Protein AF-A0A7X5D755-F1 (afdb_monomer_lite)

Secondary structure (DSSP, 8-state):
-----HHHHHHHHHHT-SSHHHHHHHHHHHHHHHHHHHTT----HHHHHHHHHHHTTSS-HHHHHHHHHHHHTT-S---HHHHHHHHHHHHHHHHHHHHT-S----SHHHHHHHHHHHHTTT-TTTT----

Foldseek 3Di:
DPPQPPLNVLLVVQCVDPDVQLVLLSVQLCVLLVVLVVVVFHADPQLSVLSNCVSVVVDDLVVLLVVLVVVPVPDDDDDPNRLSNNLSSQLSSQSSVVSPDPDADPDPQRVLVSQLSRQPPSDPCRSHDDD

Radius of gyration: 14.96 Å; chains: 1; bounding box: 44×36×39 Å

Structure (mmCIF, N/CA/C/O backbone):
data_AF-A0A7X5D755-F1
#
_entry.id   AF-A0A7X5D755-F1
#
loop_
_atom_site.group_PDB
_atom_site.id
_atom_site.type_symbol
_atom_site.label_atom_id
_atom_site.label_alt_id
_atom_site.label_comp_id
_atom_site.label_asym_id
_atom_site.label_entity_id
_atom_site.label_seq_id
_atom_site.pdbx_PDB_ins_code
_atom_site.Cartn_x
_atom_site.Cartn_y
_atom_site.Cartn_z
_atom_site.occupancy
_atom_site.B_iso_or_equiv
_atom_site.auth_seq_id
_atom_site.auth_comp_id
_atom_site.auth_asym_id
_atom_site.auth_atom_id
_atom_site.pdbx_PDB_model_num
ATOM 1 N N . MET A 1 1 ? -2.894 26.112 -4.415 1.00 40.38 1 MET A N 1
ATOM 2 C CA . MET A 1 1 ? -1.810 25.132 -4.209 1.00 40.38 1 MET A CA 1
ATOM 3 C C . MET A 1 1 ? -2.458 23.967 -3.500 1.00 40.38 1 MET A C 1
ATOM 5 O O . MET A 1 1 ? -3.075 24.206 -2.475 1.00 40.38 1 MET A O 1
ATOM 9 N N . THR A 1 2 ? -2.483 22.783 -4.103 1.00 50.44 2 THR A N 1
ATOM 10 C CA . THR A 1 2 ? -3.072 21.594 -3.476 1.00 50.44 2 THR A CA 1
ATOM 11 C C . THR A 1 2 ? -2.314 21.334 -2.176 1.00 50.44 2 THR A C 1
ATOM 13 O O . THR A 1 2 ? -1.090 21.225 -2.233 1.00 50.44 2 THR A O 1
ATOM 16 N N . ASP A 1 3 ? -3.002 21.298 -1.032 1.00 62.31 3 ASP A N 1
ATOM 17 C CA . ASP A 1 3 ? -2.397 20.919 0.250 1.00 62.31 3 ASP A CA 1
ATOM 18 C C . ASP A 1 3 ? -1.954 19.461 0.151 1.00 62.31 3 ASP A C 1
ATOM 20 O O . ASP A 1 3 ? -2.720 18.520 0.372 1.00 62.31 3 ASP A O 1
ATOM 24 N N . MET A 1 4 ? -0.717 19.270 -0.294 1.00 61.12 4 MET A N 1
ATOM 25 C CA . MET A 1 4 ? -0.149 17.953 -0.483 1.00 61.12 4 MET A CA 1
ATOM 26 C C . MET A 1 4 ? 0.067 17.348 0.903 1.00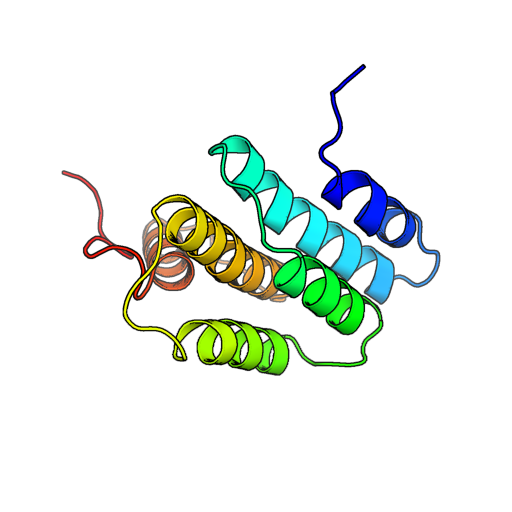 61.12 4 MET A C 1
ATOM 28 O O . MET A 1 4 ? 0.762 17.915 1.746 1.00 61.12 4 MET A O 1
ATOM 32 N N . LYS A 1 5 ? -0.591 16.217 1.166 1.00 76.12 5 LYS A N 1
ATOM 33 C CA . LYS A 1 5 ? -0.463 15.491 2.434 1.00 76.12 5 LYS A CA 1
ATOM 34 C C . LYS A 1 5 ? 1.011 15.101 2.661 1.00 76.12 5 LYS A C 1
ATOM 36 O O . LYS A 1 5 ? 1.714 14.871 1.675 1.00 76.12 5 LYS A O 1
ATOM 41 N N . PRO A 1 6 ? 1.483 14.973 3.918 1.00 81.94 6 PRO A N 1
ATOM 42 C CA . PRO A 1 6 ? 2.890 14.685 4.228 1.00 81.94 6 PRO A CA 1
ATOM 43 C C . PRO A 1 6 ? 3.488 13.516 3.428 1.00 81.94 6 PRO A C 1
ATOM 45 O O . PRO A 1 6 ? 4.577 13.647 2.877 1.00 81.94 6 PRO A O 1
ATOM 48 N N . TRP A 1 7 ? 2.724 12.431 3.245 1.00 82.88 7 TRP A N 1
ATOM 49 C CA . TRP A 1 7 ? 3.140 11.262 2.460 1.00 82.88 7 TRP A CA 1
ATOM 50 C C . TRP A 1 7 ? 3.445 11.575 0.984 1.00 82.88 7 TRP A C 1
ATOM 52 O O . TRP A 1 7 ? 4.285 10.913 0.377 1.00 82.88 7 TRP A O 1
ATOM 62 N N . GLY A 1 8 ? 2.794 12.583 0.395 1.00 83.50 8 GLY A N 1
ATOM 63 C CA . GLY A 1 8 ? 3.003 12.972 -1.000 1.00 83.50 8 GLY A CA 1
ATOM 64 C C . GLY A 1 8 ? 4.413 13.509 -1.224 1.00 83.50 8 GLY A C 1
ATOM 65 O O . GLY A 1 8 ? 5.067 13.139 -2.193 1.00 83.50 8 GLY A O 1
ATOM 66 N N . PHE A 1 9 ? 4.933 14.296 -0.278 1.00 86.19 9 PHE A N 1
ATOM 67 C CA . PHE A 1 9 ? 6.318 14.770 -0.322 1.00 86.19 9 PHE A CA 1
ATOM 68 C C . PHE A 1 9 ? 7.336 13.642 -0.138 1.00 86.19 9 PHE A C 1
ATOM 70 O O . PHE A 1 9 ? 8.422 13.704 -0.709 1.00 86.19 9 PHE A O 1
ATOM 77 N N . GLU A 1 10 ? 6.994 12.608 0.633 1.00 89.00 10 GLU A N 1
ATOM 78 C CA . GLU A 1 10 ? 7.886 11.473 0.882 1.00 89.00 10 GLU A CA 1
ATOM 79 C C . GLU A 1 10 ? 8.026 10.535 -0.322 1.00 89.00 10 GLU A C 1
ATOM 81 O O . GLU A 1 10 ? 9.067 9.893 -0.472 1.00 89.00 10 GLU A O 1
ATOM 86 N N . LEU A 1 11 ? 7.001 10.451 -1.178 1.00 90.81 11 LEU A N 1
ATOM 87 C CA . LEU A 1 11 ? 7.000 9.576 -2.354 1.00 90.81 11 LEU A CA 1
ATOM 88 C C . LEU A 1 11 ? 7.323 10.291 -3.672 1.00 90.81 11 LEU A C 1
ATOM 90 O O . LEU A 1 11 ? 7.776 9.642 -4.614 1.00 90.81 11 LEU A O 1
ATOM 94 N N . GLU A 1 12 ? 7.154 11.613 -3.742 1.00 90.69 12 GLU A N 1
ATOM 95 C CA . GLU A 1 12 ? 7.448 12.422 -4.935 1.00 90.69 12 GLU A CA 1
ATOM 96 C C . GLU A 1 12 ? 8.854 12.191 -5.533 1.00 90.69 12 GLU A C 1
ATOM 98 O O . GLU A 1 12 ? 8.951 12.091 -6.761 1.00 90.69 12 GLU A O 1
ATOM 103 N N . PRO A 1 13 ? 9.944 12.046 -4.743 1.00 91.31 13 PRO A N 1
ATOM 104 C CA . PRO A 1 13 ? 11.271 11.782 -5.304 1.00 91.31 13 PRO A CA 1
ATOM 105 C C . PRO A 1 13 ? 11.313 10.501 -6.143 1.00 91.31 13 PRO A C 1
ATOM 107 O O . PRO A 1 13 ? 11.925 10.484 -7.207 1.00 91.31 13 PRO A O 1
ATOM 110 N N . TYR A 1 14 ? 10.591 9.462 -5.717 1.00 89.75 14 TYR A N 1
ATOM 111 C CA . TYR A 1 14 ? 10.542 8.182 -6.417 1.00 89.75 14 TYR A CA 1
ATOM 112 C C . TYR A 1 14 ? 9.790 8.263 -7.739 1.00 89.75 14 TYR A C 1
ATOM 114 O O . TYR A 1 14 ? 10.130 7.558 -8.679 1.00 89.75 14 TYR A O 1
ATOM 122 N N . ILE A 1 15 ? 8.790 9.138 -7.853 1.00 86.75 15 ILE A N 1
ATOM 123 C CA . ILE A 1 15 ? 8.047 9.333 -9.107 1.00 86.75 15 ILE A CA 1
ATOM 124 C C . ILE A 1 15 ? 8.956 9.931 -10.191 1.00 86.75 15 ILE A C 1
ATOM 126 O O . ILE A 1 15 ? 8.777 9.637 -11.376 1.00 86.75 15 ILE A O 1
ATOM 130 N N . ARG A 1 16 ? 9.932 10.749 -9.779 1.00 88.38 16 ARG A N 1
ATOM 131 C CA . ARG A 1 16 ? 10.897 11.444 -10.646 1.00 88.38 16 ARG A CA 1
ATOM 132 C C . ARG A 1 16 ? 12.212 10.680 -10.835 1.00 88.38 16 ARG A C 1
ATOM 134 O O . ARG A 1 16 ? 13.130 11.212 -11.456 1.00 88.38 16 ARG A O 1
ATOM 141 N N . GLU A 1 17 ? 12.303 9.470 -10.292 1.00 86.44 17 GLU A N 1
ATOM 142 C CA . GLU A 1 17 ? 13.494 8.626 -10.349 1.00 86.44 17 GLU A CA 1
ATOM 143 C C . GLU A 1 17 ? 13.833 8.216 -11.792 1.00 86.44 17 GLU A C 1
ATOM 145 O O . GLU A 1 17 ? 12.942 8.018 -12.623 1.00 86.44 17 GLU A O 1
ATOM 150 N N . ALA A 1 18 ? 15.129 8.074 -12.091 1.00 83.62 18 ALA A N 1
ATOM 151 C CA . ALA A 1 18 ? 15.593 7.702 -13.427 1.00 83.62 18 ALA A CA 1
ATOM 152 C C . ALA A 1 18 ? 15.509 6.188 -13.678 1.00 83.62 18 ALA A C 1
ATOM 154 O O . ALA A 1 18 ? 15.349 5.759 -14.822 1.00 83.62 18 ALA A O 1
ATOM 155 N N . GLU A 1 19 ? 15.622 5.374 -12.623 1.00 95.31 19 GLU A N 1
ATOM 156 C CA . GLU A 1 19 ? 15.503 3.919 -12.718 1.00 95.31 19 GLU A CA 1
ATOM 157 C C . GLU A 1 19 ? 14.025 3.514 -12.933 1.00 95.31 19 GLU A C 1
ATOM 159 O O . GLU A 1 19 ? 13.173 3.821 -12.088 1.00 95.31 19 GLU A O 1
ATOM 164 N N . PRO A 1 20 ? 13.686 2.846 -14.056 1.00 94.06 20 PRO A N 1
ATOM 165 C CA . PRO A 1 20 ? 12.296 2.614 -14.448 1.00 94.06 20 PRO A CA 1
ATOM 166 C C . PRO A 1 20 ? 11.453 1.838 -13.434 1.00 94.06 20 PRO A C 1
ATOM 168 O O . PRO A 1 20 ? 10.271 2.153 -13.263 1.00 94.06 20 PRO A O 1
ATOM 171 N N . GLU A 1 21 ? 12.023 0.828 -12.775 1.00 94.12 21 GLU A N 1
ATOM 172 C CA . GLU A 1 21 ? 11.287 -0.041 -11.858 1.00 94.12 21 GLU A CA 1
ATOM 173 C C . GLU A 1 21 ? 10.919 0.690 -10.561 1.00 94.12 21 GLU A C 1
ATOM 175 O O . GLU A 1 21 ? 9.766 0.644 -10.121 1.00 94.12 21 GLU A O 1
ATOM 180 N N . ARG A 1 22 ? 11.865 1.434 -9.987 1.00 96.00 22 ARG A N 1
ATOM 181 C CA . ARG A 1 22 ? 11.663 2.327 -8.839 1.00 96.00 22 ARG A CA 1
ATOM 182 C C . ARG A 1 22 ? 10.637 3.400 -9.162 1.00 96.00 22 ARG A C 1
ATOM 184 O O . ARG A 1 22 ? 9.709 3.600 -8.379 1.00 96.00 22 ARG A O 1
ATOM 191 N N . ALA A 1 23 ? 10.732 4.014 -10.342 1.00 95.62 23 ALA A N 1
ATOM 192 C CA . ALA A 1 23 ? 9.758 5.004 -10.785 1.00 95.62 23 ALA A CA 1
ATOM 193 C C . ALA A 1 23 ? 8.349 4.411 -10.932 1.00 95.62 23 ALA A C 1
ATOM 195 O O . ALA A 1 23 ? 7.360 5.047 -10.554 1.00 95.62 23 ALA A O 1
ATOM 196 N N . ARG A 1 24 ? 8.236 3.177 -11.447 1.00 95.88 24 ARG A N 1
ATOM 197 C CA . ARG A 1 24 ? 6.955 2.462 -11.533 1.00 95.88 24 ARG A CA 1
ATOM 198 C C . ARG A 1 24 ? 6.374 2.207 -10.145 1.00 95.88 24 ARG A C 1
ATOM 200 O O . ARG A 1 24 ? 5.255 2.631 -9.885 1.00 95.88 24 ARG A O 1
ATOM 207 N N . ARG A 1 25 ? 7.148 1.616 -9.231 1.00 97.38 25 ARG A N 1
ATOM 208 C CA . ARG A 1 25 ? 6.696 1.343 -7.855 1.00 97.38 25 ARG A CA 1
ATOM 209 C C . ARG A 1 25 ? 6.342 2.618 -7.096 1.00 97.38 25 ARG A C 1
ATOM 211 O O . ARG A 1 25 ? 5.388 2.610 -6.326 1.00 97.38 25 ARG A O 1
ATOM 218 N N . GLY A 1 26 ? 7.079 3.707 -7.319 1.00 97.06 26 GLY A N 1
ATOM 219 C CA . GLY A 1 26 ? 6.769 5.022 -6.759 1.00 97.06 26 GLY A CA 1
ATOM 220 C C . GLY A 1 26 ? 5.389 5.519 -7.196 1.00 97.06 26 GLY A C 1
ATOM 221 O O . GLY A 1 26 ? 4.594 5.945 -6.358 1.00 97.06 26 GLY A O 1
ATOM 222 N N . ARG A 1 27 ? 5.059 5.390 -8.490 1.00 96.62 27 ARG A N 1
ATOM 223 C CA . ARG A 1 27 ? 3.717 5.700 -9.014 1.00 96.62 27 ARG A CA 1
ATOM 224 C C . ARG A 1 27 ? 2.642 4.760 -8.473 1.00 96.62 27 ARG A C 1
ATOM 226 O O . ARG A 1 27 ? 1.576 5.246 -8.097 1.00 96.62 27 ARG A O 1
ATOM 233 N N . ASP A 1 28 ? 2.918 3.459 -8.397 1.00 97.62 28 ASP A N 1
ATOM 234 C CA . ASP A 1 28 ? 1.975 2.462 -7.875 1.00 97.62 28 ASP A CA 1
ATOM 235 C C . ASP A 1 28 ? 1.594 2.789 -6.418 1.00 97.62 28 ASP A C 1
ATOM 237 O O . ASP A 1 28 ? 0.413 2.862 -6.079 1.00 97.62 28 ASP A O 1
ATOM 241 N N . TRP A 1 29 ? 2.584 3.082 -5.567 1.00 97.94 29 TRP A N 1
ATOM 242 C CA . TRP A 1 29 ? 2.360 3.457 -4.168 1.00 97.94 29 TRP A CA 1
ATOM 243 C C . TRP A 1 29 ? 1.704 4.825 -3.995 1.00 97.94 29 TRP A C 1
ATOM 245 O O . TRP A 1 29 ? 0.795 4.958 -3.178 1.00 97.94 29 TRP A O 1
ATOM 255 N N . SER A 1 30 ? 2.122 5.829 -4.771 1.00 96.62 30 SER A N 1
ATOM 256 C CA . SER A 1 30 ? 1.495 7.156 -4.742 1.00 96.62 30 SER A CA 1
ATOM 257 C C . SER A 1 30 ? 0.018 7.085 -5.139 1.00 96.62 30 SER A C 1
ATOM 259 O O . SER A 1 30 ? -0.834 7.672 -4.475 1.00 96.62 30 SER A O 1
ATOM 261 N N . THR A 1 31 ? -0.312 6.277 -6.152 1.00 96.56 31 THR A N 1
ATOM 262 C CA . THR A 1 31 ? -1.701 6.021 -6.560 1.00 96.56 31 THR A CA 1
ATOM 263 C C . THR A 1 31 ? -2.474 5.307 -5.454 1.00 96.56 31 THR A C 1
ATOM 265 O O . THR A 1 31 ? -3.571 5.728 -5.098 1.00 96.56 31 THR A O 1
ATOM 268 N N . ALA A 1 32 ? -1.902 4.243 -4.885 1.00 97.44 32 ALA A N 1
ATOM 269 C CA . ALA A 1 32 ? -2.549 3.447 -3.851 1.00 97.44 32 ALA A CA 1
ATOM 270 C C . ALA A 1 32 ? -2.908 4.267 -2.603 1.00 97.44 32 ALA A C 1
ATOM 272 O O . ALA A 1 32 ? -4.050 4.216 -2.146 1.00 97.44 32 ALA A O 1
ATOM 273 N N . ILE A 1 33 ? -1.950 5.052 -2.106 1.00 96.69 33 ILE A N 1
ATOM 274 C CA . ILE A 1 33 ? -2.115 5.906 -0.926 1.00 96.69 33 ILE A CA 1
ATOM 275 C C . ILE A 1 33 ? -3.003 7.112 -1.245 1.00 96.69 33 ILE A C 1
ATOM 277 O O . ILE A 1 33 ? -3.870 7.476 -0.450 1.00 96.69 33 ILE A O 1
ATOM 281 N N . GLY A 1 34 ? -2.837 7.707 -2.429 1.00 95.44 34 GLY A N 1
ATOM 282 C CA . GLY A 1 34 ? -3.666 8.815 -2.893 1.00 95.44 34 GLY A CA 1
ATOM 283 C C . GLY A 1 34 ? -5.146 8.457 -2.961 1.00 95.44 34 GLY A C 1
ATOM 284 O O . GLY A 1 34 ? -5.975 9.269 -2.560 1.00 95.44 34 GLY A O 1
ATOM 285 N N . LEU A 1 35 ? -5.479 7.232 -3.383 1.00 95.75 35 LEU A N 1
ATOM 286 C CA . LEU A 1 35 ? -6.859 6.741 -3.373 1.00 95.75 35 LEU A CA 1
ATOM 287 C C . LEU A 1 35 ? -7.453 6.697 -1.958 1.00 95.75 35 LEU A C 1
ATOM 289 O O . LEU A 1 35 ? -8.613 7.050 -1.806 1.00 95.75 35 LEU A O 1
ATOM 293 N N . GLN A 1 36 ? -6.669 6.376 -0.922 1.00 95.00 36 GLN A N 1
ATOM 294 C CA . GLN A 1 36 ? -7.176 6.382 0.461 1.00 95.00 36 GLN A CA 1
ATOM 295 C C . GLN A 1 36 ? -7.389 7.805 0.980 1.00 95.00 36 GLN A C 1
ATOM 297 O O . GLN A 1 36 ? -8.339 8.080 1.708 1.00 95.00 36 GLN A O 1
ATOM 302 N N . ALA A 1 37 ? -6.525 8.737 0.570 1.00 91.69 37 ALA A N 1
ATOM 303 C CA . ALA A 1 37 ? -6.648 10.140 0.948 1.00 91.69 37 ALA A CA 1
ATOM 304 C C . ALA A 1 37 ? -7.923 10.797 0.386 1.00 91.69 37 ALA A C 1
ATOM 306 O O . ALA A 1 37 ? -8.441 11.727 1.006 1.00 91.69 37 ALA A O 1
ATOM 307 N N . VAL A 1 38 ? -8.439 10.318 -0.756 1.00 91.00 38 VAL A N 1
ATOM 308 C CA . VAL A 1 38 ? -9.743 10.744 -1.305 1.00 91.00 38 VAL A CA 1
ATOM 309 C C . VAL A 1 38 ? -10.887 10.371 -0.361 1.00 91.00 38 VAL A C 1
ATOM 311 O O . VAL A 1 38 ? -11.809 11.166 -0.191 1.00 91.00 38 VAL A O 1
ATOM 314 N N . ASP A 1 39 ? -10.780 9.227 0.314 1.00 88.12 39 ASP A N 1
ATOM 315 C CA . ASP A 1 39 ? -11.742 8.764 1.320 1.00 88.12 39 ASP A CA 1
ATOM 316 C C . ASP A 1 39 ? -11.528 9.423 2.698 1.00 88.12 39 ASP A C 1
ATOM 318 O O . ASP A 1 39 ? -12.191 9.086 3.676 1.00 88.12 39 ASP A O 1
ATOM 322 N N . GLY A 1 40 ? -10.604 10.386 2.797 1.00 92.38 40 GLY A N 1
ATOM 323 C CA . GLY A 1 40 ? -10.261 11.069 4.046 1.00 92.38 40 GLY A CA 1
ATOM 324 C C . GLY A 1 40 ? -9.382 10.243 4.987 1.00 92.38 40 GLY A C 1
ATOM 325 O O . GLY A 1 40 ? -9.008 10.738 6.052 1.00 92.38 40 GLY A O 1
ATOM 326 N N . LEU A 1 41 ? -8.997 9.030 4.588 1.00 94.75 41 LEU A N 1
ATOM 327 C CA . LEU A 1 41 ? -8.145 8.155 5.379 1.00 94.75 41 LEU A CA 1
ATOM 328 C C . LEU A 1 41 ? -6.680 8.586 5.275 1.00 94.75 41 LEU A C 1
ATOM 330 O O . LEU A 1 41 ? -6.213 9.084 4.246 1.00 94.75 41 LEU A O 1
ATOM 334 N N . SER A 1 42 ? -5.934 8.389 6.358 1.00 92.88 42 SER A N 1
ATOM 335 C CA . SER A 1 42 ? -4.501 8.676 6.400 1.00 92.88 42 SER A CA 1
ATOM 336 C C . SER A 1 42 ? -3.726 7.388 6.664 1.00 92.88 42 SER A C 1
ATOM 338 O O . SER A 1 42 ? -4.045 6.693 7.627 1.00 92.88 42 SER A O 1
ATOM 340 N N . PRO A 1 43 ? -2.726 7.047 5.831 1.00 94.62 43 PRO A N 1
ATOM 341 C CA . PRO A 1 43 ? -1.883 5.888 6.089 1.00 94.62 43 PRO A CA 1
ATOM 342 C C . PRO A 1 43 ? -1.019 6.109 7.331 1.00 94.62 43 PRO A C 1
ATOM 344 O O . PRO A 1 43 ? -0.675 7.245 7.678 1.00 94.62 43 PRO A O 1
ATOM 347 N N . SER A 1 44 ? -0.594 5.019 7.958 1.00 95.50 44 SER A N 1
ATOM 348 C CA . SER A 1 44 ? 0.386 5.077 9.034 1.00 95.50 44 SER A CA 1
ATOM 349 C C . SER A 1 44 ? 1.788 5.377 8.498 1.00 95.50 44 SER A C 1
ATOM 351 O O . SER A 1 44 ? 2.132 5.088 7.349 1.00 95.50 44 SER A O 1
ATOM 353 N N . THR A 1 45 ? 2.661 5.884 9.368 1.00 94.94 45 THR A N 1
ATOM 354 C CA . THR A 1 45 ? 4.094 6.011 9.057 1.00 94.94 45 THR A CA 1
ATOM 355 C C . THR A 1 45 ? 4.736 4.655 8.746 1.00 94.94 45 THR A C 1
ATOM 357 O O . THR A 1 45 ? 5.616 4.570 7.892 1.00 94.94 45 THR A O 1
ATOM 360 N N . TYR A 1 46 ? 4.246 3.575 9.368 1.00 96.31 46 TYR A N 1
ATOM 361 C CA . TYR A 1 46 ? 4.723 2.215 9.123 1.00 96.31 46 TYR A CA 1
ATOM 362 C C . TYR A 1 46 ? 4.488 1.767 7.674 1.00 96.31 46 TYR A C 1
ATOM 364 O O . TYR A 1 46 ? 5.365 1.130 7.076 1.00 96.31 46 TYR A O 1
ATOM 372 N N . LEU A 1 47 ? 3.34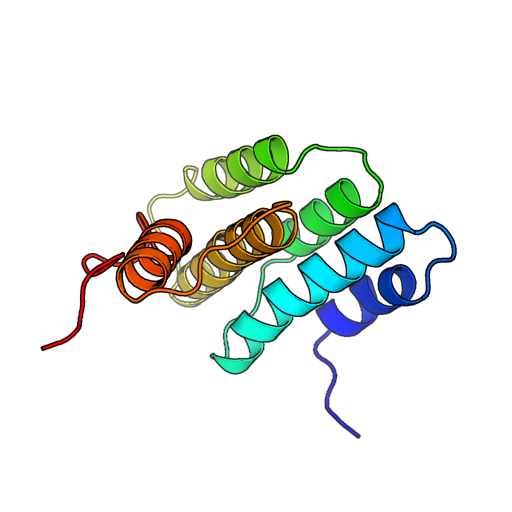6 2.129 7.078 1.00 97.69 47 LEU A N 1
ATOM 373 C CA . LEU A 1 47 ? 3.095 1.884 5.660 1.00 97.69 47 LEU A CA 1
ATOM 374 C C . LEU A 1 47 ? 4.068 2.661 4.783 1.00 97.69 47 LEU A C 1
ATOM 376 O O . LEU A 1 47 ? 4.630 2.072 3.864 1.00 97.69 47 LEU A O 1
ATOM 380 N N . ILE A 1 48 ? 4.285 3.950 5.060 1.00 97.69 48 ILE A N 1
ATOM 381 C CA . ILE A 1 48 ? 5.171 4.799 4.251 1.00 97.69 48 ILE A CA 1
ATOM 382 C C . ILE A 1 48 ? 6.598 4.236 4.234 1.00 97.69 48 ILE A C 1
ATOM 384 O O . ILE A 1 48 ? 7.189 4.074 3.164 1.00 97.69 48 ILE A O 1
ATOM 388 N N . ASP A 1 49 ? 7.129 3.836 5.389 1.00 97.94 49 ASP A N 1
ATOM 389 C CA . ASP A 1 49 ? 8.457 3.220 5.476 1.00 97.94 49 ASP A CA 1
ATOM 390 C C . ASP A 1 49 ? 8.521 1.856 4.776 1.00 97.94 49 ASP A C 1
ATOM 392 O O . ASP A 1 49 ? 9.522 1.507 4.139 1.00 97.94 49 ASP A O 1
ATOM 396 N N . THR A 1 50 ? 7.444 1.075 4.857 1.00 98.25 50 THR A N 1
ATOM 397 C CA . THR A 1 50 ? 7.331 -0.209 4.156 1.00 98.25 50 THR A CA 1
ATOM 398 C C . THR A 1 50 ? 7.254 -0.008 2.637 1.00 98.25 50 THR A C 1
ATOM 400 O O . THR A 1 50 ? 7.898 -0.744 1.885 1.00 98.25 50 THR A O 1
ATOM 403 N N . ALA A 1 51 ? 6.535 1.016 2.175 1.00 98.12 51 ALA A N 1
ATOM 404 C CA . ALA A 1 51 ? 6.424 1.386 0.771 1.00 98.12 51 ALA A CA 1
ATOM 405 C C . ALA A 1 51 ? 7.785 1.775 0.192 1.00 98.12 51 ALA A C 1
ATOM 407 O O . ALA A 1 51 ? 8.179 1.227 -0.838 1.00 98.12 51 ALA A O 1
ATOM 408 N N . LYS A 1 52 ? 8.550 2.623 0.892 1.00 98.25 52 LYS A N 1
ATOM 409 C CA . LYS A 1 52 ? 9.923 2.985 0.501 1.00 98.25 52 LYS A CA 1
ATOM 410 C C . LYS A 1 52 ? 10.813 1.754 0.352 1.00 98.25 52 LYS A C 1
ATOM 412 O O . LYS A 1 52 ? 11.460 1.591 -0.675 1.00 98.25 52 LYS A O 1
ATOM 417 N N . GLN A 1 53 ? 10.785 0.829 1.314 1.00 98.44 53 GLN A N 1
ATOM 418 C CA . GLN A 1 53 ? 11.559 -0.417 1.217 1.00 98.44 53 GLN A CA 1
ATOM 419 C C . GLN A 1 53 ? 11.163 -1.270 0.002 1.00 98.44 53 GLN A C 1
ATOM 421 O O . GLN A 1 53 ? 12.031 -1.875 -0.630 1.00 98.44 53 GLN A O 1
ATOM 426 N N . HIS A 1 54 ? 9.874 -1.319 -0.350 1.00 98.38 54 HIS A N 1
ATOM 427 C CA . HIS A 1 54 ? 9.411 -2.008 -1.559 1.00 98.38 54 HIS A CA 1
ATOM 428 C C . HIS A 1 54 ? 9.878 -1.302 -2.840 1.00 98.38 54 HIS A C 1
ATOM 430 O O . HIS A 1 54 ? 10.347 -1.961 -3.772 1.00 98.38 54 HIS A O 1
ATOM 436 N N . ILE A 1 55 ? 9.787 0.030 -2.882 1.00 97.88 55 ILE A N 1
ATOM 437 C CA . ILE A 1 55 ? 10.241 0.845 -4.016 1.00 97.88 55 ILE A CA 1
ATOM 438 C C . ILE A 1 55 ? 11.737 0.631 -4.252 1.00 97.88 55 ILE A C 1
ATOM 440 O O . ILE A 1 55 ? 12.136 0.334 -5.372 1.00 97.88 55 ILE A O 1
ATOM 444 N N . GLU A 1 56 ? 12.543 0.660 -3.190 1.00 97.25 56 GLU A N 1
ATOM 445 C CA . GLU A 1 56 ? 13.994 0.431 -3.234 1.00 97.25 56 GLU A CA 1
ATOM 446 C C . GLU A 1 56 ? 14.384 -1.011 -3.609 1.00 97.25 56 GLU A C 1
ATOM 448 O O . GLU A 1 56 ? 15.546 -1.270 -3.927 1.00 97.25 56 GLU A O 1
ATOM 453 N N . GLY A 1 57 ? 13.429 -1.949 -3.586 1.00 97.31 57 GLY A N 1
ATOM 454 C CA . GLY A 1 57 ? 13.648 -3.367 -3.879 1.00 97.31 57 GLY A CA 1
ATOM 455 C C . GLY A 1 57 ? 14.208 -4.181 -2.713 1.00 97.31 57 GLY A C 1
ATOM 456 O O . GLY A 1 57 ? 14.653 -5.305 -2.922 1.00 97.31 57 GLY A O 1
ATOM 457 N N . LEU A 1 58 ? 14.161 -3.645 -1.490 1.00 98.31 58 LEU A N 1
ATOM 458 C CA . LEU A 1 58 ? 14.645 -4.314 -0.276 1.00 98.31 58 LEU A CA 1
ATOM 459 C C . LEU A 1 58 ? 13.703 -5.423 0.204 1.00 98.31 58 LEU A C 1
ATOM 461 O O . LEU A 1 58 ? 14.132 -6.351 0.889 1.00 98.31 58 LEU A O 1
ATOM 465 N N . ILE A 1 59 ? 12.419 -5.315 -0.138 1.00 98.38 59 ILE A N 1
ATOM 466 C CA . ILE A 1 59 ? 11.395 -6.317 0.153 1.00 98.38 59 ILE A CA 1
ATOM 467 C C . ILE A 1 59 ? 10.509 -6.553 -1.065 1.00 98.38 59 ILE A C 1
ATOM 469 O O . ILE A 1 59 ? 10.343 -5.671 -1.905 1.00 98.38 59 ILE A O 1
ATOM 473 N N . THR A 1 60 ? 9.911 -7.737 -1.145 1.00 98.19 60 THR A N 1
ATOM 474 C CA . THR A 1 60 ? 8.904 -8.071 -2.157 1.00 98.19 60 THR A CA 1
ATOM 475 C C . THR A 1 60 ? 7.516 -7.593 -1.735 1.00 98.19 60 THR A C 1
ATOM 477 O O . THR A 1 60 ? 7.242 -7.403 -0.548 1.00 98.19 60 THR A O 1
ATOM 480 N N . ILE A 1 61 ? 6.594 -7.463 -2.691 1.00 96.75 61 ILE A N 1
ATOM 481 C CA . ILE A 1 61 ? 5.204 -7.098 -2.388 1.00 96.75 61 ILE A CA 1
ATOM 482 C C . ILE A 1 61 ? 4.500 -8.123 -1.473 1.00 96.75 61 ILE A C 1
ATOM 484 O O . ILE A 1 61 ? 3.684 -7.759 -0.628 1.00 96.75 61 ILE A O 1
ATOM 488 N N . ASP A 1 62 ? 4.860 -9.406 -1.550 1.00 96.88 62 ASP A N 1
ATOM 489 C CA . ASP A 1 62 ? 4.348 -10.416 -0.615 1.00 96.88 62 ASP A CA 1
ATOM 490 C C . ASP A 1 62 ? 4.865 -10.210 0.814 1.00 96.88 62 ASP A C 1
ATOM 492 O O . ASP A 1 62 ? 4.144 -10.461 1.782 1.00 96.88 62 ASP A O 1
ATOM 496 N N . GLN A 1 63 ? 6.110 -9.749 0.967 1.00 98.25 63 GLN A N 1
ATOM 497 C CA . GLN A 1 63 ? 6.663 -9.393 2.273 1.00 98.25 63 GLN A CA 1
ATOM 498 C C . GLN A 1 63 ? 6.006 -8.131 2.836 1.00 98.25 63 GLN A C 1
ATOM 500 O O . GLN A 1 63 ? 5.771 -8.084 4.042 1.00 98.25 63 GLN A O 1
ATOM 505 N N . VAL A 1 64 ? 5.664 -7.150 1.988 1.00 98.00 64 VAL A N 1
ATOM 506 C CA . VAL A 1 64 ? 4.852 -5.983 2.380 1.00 98.00 64 VAL A CA 1
ATOM 507 C C . VAL A 1 64 ? 3.540 -6.450 3.002 1.00 98.00 64 VAL A C 1
ATOM 509 O O . VAL A 1 64 ? 3.261 -6.089 4.142 1.00 98.00 64 VAL A O 1
ATOM 512 N N . ARG A 1 65 ? 2.776 -7.303 2.301 1.00 94.94 65 ARG A N 1
ATOM 513 C CA . ARG A 1 65 ? 1.482 -7.804 2.793 1.00 94.94 65 ARG A CA 1
ATOM 514 C C . ARG A 1 65 ? 1.618 -8.440 4.176 1.00 94.94 65 ARG A C 1
ATOM 516 O O . ARG A 1 65 ? 0.962 -8.010 5.116 1.00 94.94 65 ARG A O 1
ATOM 523 N N . LYS A 1 66 ? 2.553 -9.386 4.324 1.00 96.06 66 LYS A N 1
ATOM 524 C CA . LYS A 1 66 ? 2.811 -10.064 5.607 1.00 96.06 66 LYS A CA 1
ATOM 525 C C . LYS A 1 66 ? 3.177 -9.088 6.726 1.00 96.06 66 LYS A C 1
ATOM 527 O O . LYS A 1 66 ? 2.749 -9.274 7.857 1.00 96.06 66 LYS A O 1
ATOM 532 N N . ARG A 1 67 ? 3.978 -8.061 6.432 1.00 96.62 67 ARG A N 1
ATOM 533 C CA . ARG A 1 67 ? 4.372 -7.046 7.418 1.00 96.62 67 ARG A CA 1
ATOM 534 C C . ARG A 1 67 ? 3.185 -6.218 7.892 1.00 96.62 67 ARG A C 1
ATOM 536 O O . ARG A 1 67 ? 3.049 -6.034 9.097 1.00 96.62 67 ARG A O 1
ATOM 543 N N . ILE A 1 68 ? 2.338 -5.758 6.972 1.00 95.81 68 ILE A N 1
ATOM 544 C CA . ILE A 1 68 ? 1.135 -4.986 7.306 1.00 95.81 68 ILE A CA 1
ATOM 545 C C . ILE A 1 68 ? 0.145 -5.846 8.102 1.00 95.81 68 ILE A C 1
ATOM 547 O O . ILE A 1 68 ? -0.324 -5.407 9.151 1.00 95.81 68 ILE A O 1
ATOM 551 N N . ASP A 1 69 ? -0.098 -7.089 7.678 1.00 92.69 69 ASP A N 1
ATOM 552 C CA . ASP A 1 69 ? -0.965 -8.024 8.406 1.00 92.69 69 ASP A CA 1
ATOM 553 C C . ASP A 1 69 ? -0.440 -8.238 9.842 1.00 92.69 69 ASP A C 1
ATOM 555 O O . ASP A 1 69 ? -1.135 -7.962 10.823 1.00 92.69 69 ASP A O 1
ATOM 559 N N . SER A 1 70 ? 0.839 -8.602 9.988 1.00 93.69 70 SER A N 1
ATOM 560 C CA . SER A 1 70 ? 1.463 -8.841 11.297 1.00 93.69 70 SER A CA 1
ATOM 561 C C . SER A 1 70 ? 1.617 -7.594 12.168 1.00 93.69 70 SER A C 1
ATOM 563 O O . SER A 1 70 ? 1.680 -7.716 13.393 1.00 93.69 70 SER A O 1
ATOM 565 N N . TYR A 1 71 ? 1.722 -6.398 11.585 1.00 93.19 71 TYR A N 1
ATOM 566 C CA . TYR A 1 71 ? 1.716 -5.140 12.340 1.00 93.19 71 TYR A CA 1
ATOM 567 C C . TYR A 1 71 ? 0.387 -4.970 13.078 1.00 93.19 71 TYR A C 1
ATOM 569 O O . TYR A 1 71 ? 0.347 -4.510 14.220 1.00 93.19 71 TYR A O 1
ATOM 577 N N . TYR A 1 72 ? -0.690 -5.442 12.457 1.00 91.56 72 TYR A N 1
ATOM 578 C CA . TYR A 1 72 ? -2.040 -5.255 12.936 1.00 91.56 72 TYR A CA 1
ATOM 579 C C . TYR A 1 72 ? -2.632 -6.437 13.725 1.00 91.56 72 TYR A C 1
ATOM 581 O O . TYR A 1 72 ? -3.594 -6.254 14.469 1.00 91.56 72 TYR A O 1
ATOM 589 N N . GLU A 1 73 ? -2.025 -7.614 13.694 1.00 87.88 73 GLU A N 1
ATOM 590 C CA . GLU A 1 73 ? -2.423 -8.735 14.563 1.00 87.88 73 GLU A CA 1
ATOM 591 C C . GLU A 1 73 ? -2.073 -8.524 16.052 1.00 87.88 73 GLU A C 1
ATOM 593 O O . GLU A 1 73 ? -2.636 -9.177 16.926 1.00 87.88 73 GLU A O 1
ATOM 598 N N . ARG A 1 74 ? -1.152 -7.605 16.376 1.00 77.56 74 ARG A N 1
ATOM 599 C CA . ARG A 1 74 ? -0.536 -7.507 17.717 1.00 77.56 74 ARG A CA 1
ATOM 600 C C . ARG A 1 74 ? -1.369 -6.794 18.792 1.00 77.56 74 ARG A C 1
ATOM 602 O O . ARG A 1 74 ? -0.975 -6.825 19.955 1.00 77.56 74 ARG A O 1
ATOM 609 N N . LYS A 1 75 ? -2.484 -6.144 18.444 1.00 68.75 75 LYS A N 1
ATOM 610 C CA . LYS A 1 75 ? -3.343 -5.390 19.380 1.00 68.75 75 LYS A CA 1
ATOM 611 C C . LYS A 1 75 ? -4.822 -5.690 19.132 1.00 68.75 75 LYS A C 1
ATOM 613 O O . LYS A 1 75 ? -5.274 -5.570 17.994 1.00 68.75 75 LYS A O 1
ATOM 618 N N . GLN A 1 76 ? -5.552 -6.018 20.202 1.00 66.38 76 GLN A N 1
ATOM 619 C CA . GLN A 1 76 ? -6.998 -6.274 20.160 1.00 66.38 76 GLN A CA 1
ATOM 620 C C . GLN A 1 7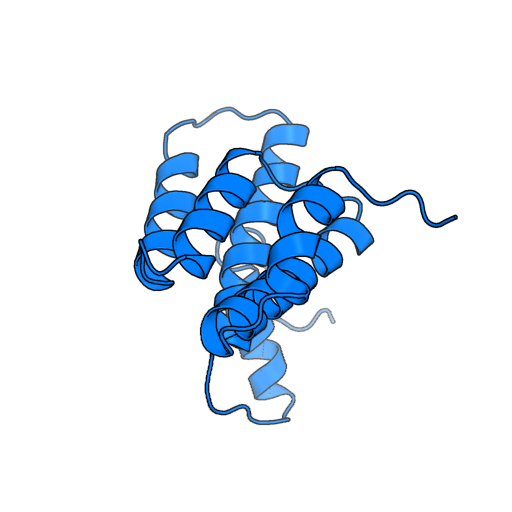6 ? -7.830 -4.988 20.268 1.00 66.38 76 GLN A C 1
ATOM 622 O O . GLN A 1 76 ? -8.765 -4.825 19.492 1.00 66.38 76 GLN A O 1
ATOM 627 N N . ASP A 1 77 ? -7.446 -4.051 21.140 1.00 77.62 77 ASP A N 1
ATOM 628 C CA . ASP A 1 77 ? -8.132 -2.762 21.275 1.00 77.62 77 ASP A CA 1
ATOM 629 C C . ASP A 1 77 ? -7.450 -1.678 20.444 1.00 77.62 77 ASP A C 1
ATOM 631 O O . ASP A 1 77 ? -6.225 -1.508 20.498 1.00 77.62 77 ASP A O 1
ATOM 635 N N . ARG A 1 78 ? -8.260 -0.945 19.675 1.00 83.88 78 ARG A N 1
ATOM 636 C CA . ARG A 1 78 ? -7.820 0.147 18.806 1.00 83.88 78 ARG A CA 1
ATOM 637 C C . ARG A 1 78 ? -8.739 1.341 18.896 1.00 83.88 78 ARG A C 1
ATOM 639 O O . ARG A 1 78 ? -9.954 1.189 19.008 1.00 83.88 78 ARG A O 1
ATOM 646 N N . THR A 1 79 ? -8.155 2.522 18.775 1.00 90.75 79 THR A N 1
ATOM 647 C CA . THR A 1 79 ? -8.921 3.743 18.539 1.00 90.75 79 THR A CA 1
ATOM 648 C C . THR A 1 79 ? -9.528 3.730 17.132 1.00 90.75 79 THR A C 1
ATOM 650 O O . THR A 1 79 ? -9.084 2.997 16.247 1.00 90.75 79 THR A O 1
ATOM 653 N N . GLN A 1 80 ? -10.535 4.574 16.907 1.00 89.94 80 GLN A N 1
ATOM 654 C CA . GLN A 1 80 ? -11.119 4.764 15.577 1.00 89.94 80 GLN A CA 1
ATOM 655 C C . GLN A 1 80 ? -10.060 5.197 14.544 1.00 89.94 80 GLN A C 1
ATOM 657 O O . GLN A 1 80 ? -10.016 4.664 13.441 1.00 89.94 80 GLN A O 1
ATOM 662 N N . GLU A 1 81 ? -9.139 6.077 14.934 1.00 90.50 81 GLU A N 1
ATOM 663 C CA . GLU A 1 81 ? -8.024 6.530 14.090 1.00 90.50 81 GLU A CA 1
ATOM 664 C C . GLU A 1 81 ? -7.059 5.382 13.721 1.00 90.50 81 GLU A C 1
ATOM 666 O O . GLU A 1 81 ? -6.595 5.281 12.584 1.00 90.50 81 GLU A O 1
ATOM 671 N N . GLU A 1 82 ? -6.788 4.460 14.655 1.00 91.12 82 GLU A N 1
ATOM 672 C CA . GLU A 1 82 ? -5.982 3.258 14.394 1.00 91.12 82 GLU A CA 1
ATOM 673 C C . GLU A 1 82 ? -6.704 2.255 13.470 1.00 91.12 82 GLU A C 1
ATOM 675 O O . GLU A 1 82 ? -6.043 1.457 12.795 1.00 91.12 82 GLU A O 1
ATOM 680 N N . LEU A 1 83 ? -8.042 2.256 13.440 1.00 92.31 83 LEU A N 1
ATOM 681 C CA . LEU A 1 83 ? -8.842 1.462 12.499 1.00 92.31 83 LEU A CA 1
ATOM 682 C C . LEU A 1 83 ? -8.848 2.084 11.098 1.00 92.31 83 LEU A C 1
ATOM 684 O O . LEU A 1 83 ? -8.638 1.366 10.125 1.00 92.31 83 LEU A O 1
ATOM 688 N N . GLU A 1 84 ? -8.993 3.402 10.995 1.00 94.44 84 GLU A N 1
ATOM 689 C CA . GLU A 1 84 ? -8.906 4.139 9.725 1.00 94.44 84 GLU A CA 1
ATOM 690 C C . GLU A 1 84 ? -7.514 4.013 9.095 1.00 94.44 84 GLU A C 1
ATOM 692 O O . GLU A 1 84 ? -7.386 3.721 7.906 1.00 94.44 84 GLU A O 1
ATOM 697 N N . SER A 1 85 ? -6.461 4.123 9.911 1.00 95.25 85 SER A N 1
ATOM 698 C CA . SER A 1 85 ? -5.085 3.881 9.460 1.00 95.25 85 SER A CA 1
ATOM 699 C C . SER A 1 85 ? -4.889 2.433 9.000 1.00 95.25 85 SER A C 1
ATOM 701 O O . SER A 1 85 ? -4.220 2.185 8.002 1.00 95.25 85 SER A O 1
ATOM 703 N N . LYS A 1 86 ? -5.503 1.458 9.692 1.00 95.56 86 LYS A N 1
ATOM 704 C CA . LYS A 1 86 ? -5.463 0.041 9.290 1.00 95.56 86 LYS A CA 1
ATOM 705 C C . LYS A 1 86 ? -6.070 -0.170 7.919 1.00 95.56 86 LYS A C 1
ATOM 707 O O . LYS A 1 86 ? -5.484 -0.879 7.104 1.00 95.56 86 LYS A O 1
ATOM 712 N N . GLU A 1 87 ? -7.243 0.401 7.689 1.00 96.19 87 GLU A N 1
ATOM 713 C CA . GLU A 1 87 ? -7.903 0.326 6.395 1.00 96.19 87 GLU A CA 1
ATOM 714 C C . GLU A 1 87 ? -7.023 0.950 5.312 1.00 96.19 87 GLU A C 1
ATOM 716 O O . GLU A 1 87 ? -6.696 0.265 4.342 1.00 96.19 87 GLU A O 1
ATOM 721 N N . ALA A 1 88 ? -6.536 2.177 5.529 1.00 97.25 88 ALA A N 1
ATOM 722 C CA . ALA A 1 88 ? -5.660 2.862 4.584 1.00 97.25 88 ALA A CA 1
ATOM 723 C C . ALA A 1 88 ? -4.420 2.027 4.227 1.00 97.25 88 ALA A C 1
ATOM 725 O O . ALA A 1 88 ? -4.082 1.873 3.052 1.00 97.25 88 ALA A O 1
ATOM 726 N N . ASP A 1 89 ? -3.759 1.450 5.226 1.00 97.81 89 ASP A N 1
ATOM 727 C CA . ASP A 1 89 ? -2.540 0.663 5.065 1.00 97.81 89 ASP A CA 1
ATOM 728 C C . ASP A 1 89 ? -2.776 -0.646 4.313 1.00 97.81 89 ASP A C 1
ATOM 730 O O . ASP A 1 89 ? -2.084 -0.965 3.337 1.00 97.81 89 ASP A O 1
ATOM 734 N N . VAL A 1 90 ? -3.776 -1.409 4.756 1.00 97.50 90 VAL A N 1
ATOM 735 C CA . VAL A 1 90 ? -4.120 -2.700 4.163 1.00 97.50 90 VAL A CA 1
ATOM 736 C C . VAL A 1 90 ? -4.570 -2.498 2.720 1.00 97.50 90 VAL A C 1
ATOM 738 O O . VAL A 1 90 ? -4.027 -3.146 1.819 1.00 97.50 90 VAL A O 1
ATOM 741 N N . VAL A 1 91 ? -5.497 -1.572 2.472 1.00 98.00 91 VAL A N 1
ATOM 742 C CA . VAL A 1 91 ? -6.034 -1.313 1.131 1.00 98.00 91 VAL A CA 1
ATOM 743 C C . VAL A 1 91 ? -4.946 -0.753 0.212 1.00 98.00 91 VAL A C 1
ATOM 745 O O . VAL A 1 91 ? -4.787 -1.266 -0.896 1.00 98.00 91 VAL A O 1
ATOM 748 N N . SER A 1 92 ? -4.117 0.195 0.667 1.00 98.31 92 SER A N 1
ATOM 749 C CA . SER A 1 92 ? -2.999 0.719 -0.137 1.00 98.31 92 SER A CA 1
ATOM 750 C C . SER A 1 92 ? -2.026 -0.382 -0.555 1.00 98.31 92 SER A C 1
ATOM 752 O O . SER A 1 92 ? -1.664 -0.483 -1.727 1.00 98.31 92 SER A O 1
ATOM 754 N N . SER A 1 93 ? -1.625 -1.256 0.375 1.00 98.25 93 SER A N 1
ATOM 755 C CA . SER A 1 93 ? -0.705 -2.355 0.054 1.00 98.25 93 SER A CA 1
ATOM 756 C C . SER A 1 93 ? -1.282 -3.309 -1.002 1.00 98.25 93 SER A C 1
ATOM 758 O O . SER A 1 93 ? -0.566 -3.778 -1.891 1.00 98.25 93 SER A O 1
ATOM 760 N N . ARG A 1 94 ? -2.599 -3.550 -0.955 1.00 97.88 94 ARG A N 1
ATOM 761 C CA . ARG A 1 94 ? -3.326 -4.395 -1.909 1.00 97.88 94 ARG A CA 1
ATOM 762 C C . ARG A 1 94 ? -3.492 -3.711 -3.266 1.00 97.88 94 ARG A C 1
ATOM 764 O O . ARG A 1 94 ? -3.333 -4.379 -4.283 1.00 97.88 94 ARG A O 1
ATOM 771 N N . ILE A 1 95 ? -3.742 -2.400 -3.309 1.00 97.81 95 ILE A N 1
ATOM 772 C CA . ILE A 1 95 ? -3.766 -1.639 -4.569 1.00 97.81 95 ILE A CA 1
ATOM 773 C C . ILE A 1 95 ? -2.382 -1.657 -5.220 1.00 97.81 95 ILE A C 1
ATOM 775 O O . ILE A 1 95 ? -2.288 -2.002 -6.394 1.00 97.81 95 ILE A O 1
ATOM 779 N N . ALA A 1 96 ? -1.312 -1.360 -4.475 1.00 97.81 96 ALA A N 1
ATOM 780 C CA . ALA A 1 96 ? 0.054 -1.389 -5.003 1.00 97.81 96 ALA A CA 1
ATOM 781 C C . ALA A 1 96 ? 0.418 -2.774 -5.569 1.00 97.81 96 ALA A C 1
ATOM 783 O O . ALA A 1 96 ? 1.057 -2.876 -6.615 1.00 97.81 96 ALA A O 1
ATOM 784 N N . MET A 1 97 ? -0.046 -3.848 -4.920 1.00 96.38 97 MET A N 1
ATOM 785 C CA . MET A 1 97 ? 0.087 -5.212 -5.434 1.00 96.38 97 MET A CA 1
ATOM 786 C C . MET A 1 97 ? -0.657 -5.422 -6.753 1.00 96.38 97 MET A C 1
ATOM 788 O O . MET A 1 97 ? -0.070 -5.956 -7.687 1.00 96.38 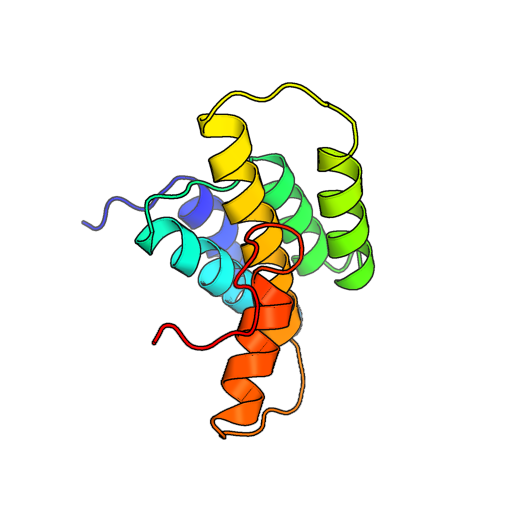97 MET A O 1
ATOM 792 N N . ILE A 1 98 ? -1.919 -4.996 -6.838 1.00 96.25 98 ILE A N 1
ATOM 793 C CA . ILE A 1 98 ? -2.745 -5.148 -8.044 1.00 96.25 98 ILE A CA 1
ATOM 794 C C . ILE A 1 98 ? -2.179 -4.327 -9.209 1.00 96.25 98 ILE A C 1
ATOM 796 O O . ILE A 1 98 ? -2.142 -4.819 -10.331 1.00 96.25 98 ILE A O 1
ATOM 800 N N . LEU A 1 99 ? -1.712 -3.100 -8.961 1.00 95.81 99 LEU A N 1
ATOM 801 C CA . LEU A 1 99 ? -1.092 -2.251 -9.986 1.00 95.81 99 LEU A CA 1
ATOM 802 C C . LEU A 1 99 ? 0.218 -2.844 -10.524 1.00 95.81 99 LEU A C 1
ATOM 804 O O . LEU A 1 99 ? 0.555 -2.633 -11.686 1.00 95.81 99 LEU A O 1
ATOM 808 N N . GLY A 1 100 ? 0.929 -3.621 -9.702 1.00 93.12 100 GLY A N 1
ATOM 809 C CA . GLY A 1 100 ? 2.124 -4.355 -10.113 1.00 93.12 100 GLY A CA 1
ATOM 810 C C . GLY A 1 100 ? 1.854 -5.627 -10.927 1.00 93.12 100 GLY A C 1
ATOM 811 O O . GLY A 1 100 ? 2.812 -6.249 -11.390 1.00 93.12 100 GLY A O 1
ATOM 812 N N . GLU A 1 101 ? 0.596 -6.046 -11.096 1.00 92.94 101 GLU A N 1
ATOM 813 C CA . GLU A 1 101 ? 0.241 -7.209 -11.916 1.00 92.94 101 GLU A CA 1
ATOM 814 C C . GLU A 1 101 ? 0.370 -6.900 -13.414 1.00 92.94 101 GLU A C 1
ATOM 816 O O . GLU A 1 101 ? 0.076 -5.805 -13.885 1.00 92.94 101 GLU A O 1
ATOM 821 N N . THR A 1 102 ? 0.786 -7.894 -14.200 1.00 87.38 102 THR A N 1
ATOM 822 C CA . THR A 1 102 ? 1.047 -7.726 -15.641 1.00 87.38 102 THR A CA 1
ATOM 823 C C . THR A 1 102 ? -0.205 -7.790 -16.514 1.00 87.38 102 THR A C 1
ATOM 825 O O . THR A 1 102 ? -0.142 -7.460 -17.698 1.00 87.38 102 THR A O 1
ATOM 828 N N . ALA A 1 103 ? -1.336 -8.240 -15.969 1.00 88.75 103 ALA A N 1
ATOM 829 C CA . ALA A 1 103 ? -2.556 -8.465 -16.727 1.00 88.75 103 ALA A CA 1
ATOM 830 C C . ALA A 1 103 ? -3.802 -8.113 -15.915 1.00 88.75 103 ALA A C 1
ATOM 832 O O . ALA A 1 103 ? -3.886 -8.364 -14.716 1.00 88.75 103 ALA A O 1
ATOM 833 N N . PHE A 1 104 ? -4.814 -7.600 -16.612 1.00 88.44 104 PHE A N 1
ATOM 834 C CA . PHE A 1 104 ? -6.118 -7.293 -16.044 1.00 88.44 104 PHE A CA 1
ATOM 835 C C . PHE A 1 104 ? -7.232 -7.654 -17.034 1.00 88.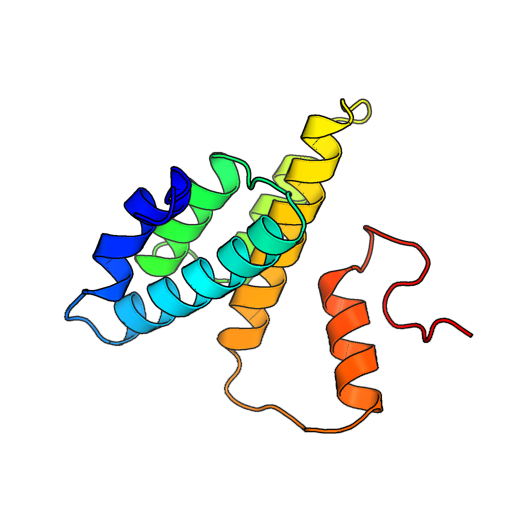44 104 PHE A C 1
ATOM 837 O O . PHE A 1 104 ? -7.058 -7.595 -18.251 1.00 88.44 104 PHE A O 1
ATOM 844 N N . THR A 1 105 ? -8.399 -8.027 -16.507 1.00 92.50 105 THR A N 1
ATOM 845 C CA . THR A 1 105 ? -9.602 -8.318 -17.296 1.00 92.50 105 THR A CA 1
ATOM 846 C C . THR A 1 105 ? -10.694 -7.323 -16.944 1.00 92.50 105 THR A C 1
ATOM 848 O O . THR A 1 105 ? -11.119 -7.260 -15.793 1.00 92.50 105 THR A O 1
ATOM 851 N N . PHE A 1 106 ? -11.220 -6.607 -17.935 1.00 93.00 106 PHE A N 1
ATOM 852 C CA . PHE A 1 106 ? -12.303 -5.650 -17.725 1.00 93.00 106 PHE A CA 1
ATOM 853 C C . PHE A 1 106 ? -13.668 -6.347 -17.782 1.00 93.00 106 PHE A C 1
ATOM 855 O O . PHE A 1 106 ? -14.210 -6.602 -18.853 1.00 93.00 106 PHE A O 1
ATOM 862 N N . SER A 1 107 ? -14.202 -6.717 -16.615 1.00 95.31 107 SER A N 1
ATOM 863 C CA . SER A 1 107 ? -15.518 -7.356 -16.489 1.00 95.31 107 SER A CA 1
ATOM 864 C C . SER A 1 107 ? -16.136 -7.110 -15.106 1.00 95.31 107 SER A C 1
ATOM 866 O O . SER A 1 107 ? -15.389 -6.928 -14.137 1.00 95.31 107 SER A O 1
ATOM 868 N N . PRO A 1 108 ? -17.473 -7.205 -14.960 1.00 93.81 108 PRO A N 1
ATOM 869 C CA . PRO A 1 108 ? -18.129 -7.096 -13.655 1.00 93.81 108 PRO A CA 1
ATOM 870 C C . PRO A 1 108 ? -17.599 -8.099 -12.620 1.00 93.81 108 PRO A C 1
ATOM 872 O O . PRO A 1 108 ? -17.415 -7.756 -11.451 1.00 93.81 108 PRO A O 1
ATOM 875 N N . SER A 1 109 ? -17.294 -9.330 -13.045 1.00 94.50 109 SER A N 1
ATOM 876 C CA . SER A 1 109 ? -16.722 -10.366 -12.178 1.00 94.50 109 SER A CA 1
ATOM 877 C C . SER A 1 109 ? -15.307 -10.020 -11.710 1.00 94.50 109 SER A C 1
ATOM 879 O O . SER A 1 109 ? -14.942 -10.323 -10.574 1.00 94.50 109 SER A O 1
ATOM 881 N N . ALA A 1 110 ? -14.504 -9.370 -12.559 1.00 93.56 110 ALA A N 1
ATOM 882 C CA . ALA A 1 110 ? -13.174 -8.910 -12.175 1.00 93.56 110 ALA A CA 1
ATOM 883 C C . ALA A 1 110 ? -13.238 -7.782 -11.141 1.00 93.56 110 ALA A C 1
ATOM 885 O O . ALA A 1 110 ? -12.483 -7.819 -10.174 1.00 93.56 110 ALA A O 1
ATOM 886 N N . TRP A 1 111 ? -14.174 -6.841 -11.279 1.00 93.38 111 TRP A N 1
ATOM 887 C CA . TRP A 1 111 ? -14.385 -5.796 -10.273 1.00 93.38 111 TRP A CA 1
ATOM 888 C C . TRP A 1 111 ? -14.821 -6.369 -8.928 1.00 93.38 111 TRP A C 1
ATOM 890 O O . TRP A 1 111 ? -14.253 -6.006 -7.902 1.00 93.38 111 TRP A O 1
ATOM 900 N N . LYS A 1 112 ? -15.754 -7.333 -8.933 1.00 95.44 112 LYS A N 1
ATOM 901 C CA . LYS A 1 112 ? -16.173 -8.051 -7.720 1.00 95.44 112 LYS A CA 1
ATOM 902 C C . LYS A 1 112 ? -14.975 -8.707 -7.022 1.00 95.44 112 LYS A C 1
ATOM 904 O O . LYS A 1 112 ? -14.813 -8.577 -5.813 1.00 95.44 112 LYS A O 1
ATOM 909 N N . ARG A 1 113 ? -14.096 -9.363 -7.787 1.00 95.19 113 ARG A N 1
ATOM 910 C CA . ARG A 1 113 ? -12.873 -9.985 -7.258 1.00 95.19 113 ARG A CA 1
ATOM 911 C C . ARG A 1 113 ? -11.883 -8.955 -6.710 1.00 95.19 113 ARG A C 1
ATOM 913 O O . ARG A 1 113 ? -11.339 -9.185 -5.638 1.00 95.19 113 ARG A O 1
ATOM 920 N N . ILE A 1 114 ? -11.645 -7.847 -7.416 1.00 95.62 114 ILE A N 1
ATOM 921 C CA . ILE A 1 114 ? -10.763 -6.768 -6.939 1.00 95.62 114 ILE A CA 1
ATOM 922 C C . ILE A 1 114 ? -11.294 -6.205 -5.626 1.00 95.62 114 ILE A C 1
ATOM 924 O O . ILE A 1 114 ? -10.548 -6.145 -4.658 1.00 95.62 114 ILE A O 1
ATOM 928 N N . HIS A 1 115 ? -12.585 -5.890 -5.548 1.00 96.44 115 HIS A N 1
ATOM 929 C CA . HIS A 1 115 ? -13.196 -5.423 -4.308 1.00 96.44 115 HIS A CA 1
ATOM 930 C C . HIS A 1 115 ? -13.058 -6.454 -3.175 1.00 96.44 115 HIS A C 1
ATOM 932 O O . HIS A 1 115 ? -12.784 -6.081 -2.038 1.00 96.44 115 HIS A O 1
ATOM 938 N N . GLY A 1 116 ? -13.226 -7.749 -3.462 1.00 96.94 116 GLY A N 1
ATOM 939 C CA . GLY A 1 116 ? -12.960 -8.812 -2.489 1.00 96.94 116 GLY A CA 1
ATOM 940 C C . GLY A 1 116 ? -11.525 -8.750 -1.972 1.00 96.94 116 GLY A C 1
ATOM 941 O O . GLY A 1 116 ? -11.312 -8.640 -0.773 1.00 96.94 116 GLY A O 1
ATOM 942 N N . ARG A 1 117 ? -10.546 -8.707 -2.881 1.00 95.75 117 ARG A N 1
ATOM 943 C CA . ARG A 1 117 ? -9.120 -8.623 -2.533 1.00 95.75 117 ARG A CA 1
ATOM 944 C C . ARG A 1 117 ? -8.775 -7.378 -1.726 1.00 95.75 117 ARG A C 1
ATOM 946 O O . ARG A 1 117 ? -7.978 -7.483 -0.807 1.00 95.75 117 ARG A O 1
ATOM 953 N N . LEU A 1 118 ? -9.336 -6.219 -2.075 1.00 96.44 118 LEU A N 1
ATOM 954 C CA . LEU A 1 118 ? -9.042 -4.948 -1.410 1.00 96.44 118 LEU A CA 1
ATOM 955 C C . LEU A 1 118 ? -9.551 -4.923 0.030 1.00 96.44 118 LEU A C 1
ATOM 957 O O . LEU A 1 118 ? -8.815 -4.491 0.913 1.00 96.44 118 LEU A O 1
ATOM 961 N N . PHE A 1 119 ? -10.753 -5.445 0.281 1.00 96.12 119 PHE A N 1
ATOM 962 C CA . PHE A 1 119 ? -11.449 -5.263 1.558 1.00 96.12 119 PHE A CA 1
ATOM 963 C C . PHE A 1 119 ? -11.636 -6.546 2.385 1.00 96.12 119 PHE A C 1
ATOM 965 O O . PHE A 1 119 ? -12.285 -6.516 3.430 1.00 96.12 119 PHE A O 1
ATOM 972 N N . GLU A 1 120 ? -11.059 -7.675 1.960 1.00 95.19 120 GLU A N 1
ATOM 973 C CA . GLU A 1 120 ? -11.072 -8.933 2.717 1.00 95.19 120 GLU A CA 1
ATOM 974 C C . GLU A 1 120 ? -10.567 -8.719 4.152 1.00 95.19 120 GLU A C 1
ATOM 976 O O . GLU A 1 120 ? -9.471 -8.185 4.355 1.00 95.19 120 GLU A O 1
ATOM 981 N N . GLY A 1 121 ? -11.376 -9.119 5.138 1.00 92.12 121 GLY A N 1
ATOM 982 C CA . GLY A 1 121 ? -11.075 -8.964 6.565 1.00 92.12 121 GLY A CA 1
ATOM 983 C C . GLY A 1 121 ? -11.212 -7.536 7.116 1.00 92.12 121 GLY A C 1
ATOM 984 O O . GLY A 1 121 ? -10.903 -7.321 8.288 1.00 92.12 121 GLY A O 1
ATOM 985 N N . LEU A 1 122 ? -11.656 -6.571 6.301 1.00 92.50 122 LEU A N 1
ATOM 986 C CA . LEU A 1 122 ? -11.945 -5.193 6.723 1.00 92.50 122 LEU A CA 1
ATOM 987 C C . LEU A 1 122 ? -13.449 -4.922 6.810 1.00 92.50 122 LEU A C 1
ATOM 989 O O . LEU A 1 122 ? -13.898 -4.311 7.773 1.00 92.50 122 LEU A O 1
ATOM 993 N N . ILE A 1 123 ? -14.227 -5.414 5.841 1.00 92.56 123 ILE A N 1
ATOM 994 C CA . ILE A 1 123 ? -15.691 -5.272 5.819 1.00 92.56 123 ILE A CA 1
ATOM 995 C C . ILE A 1 123 ? -16.360 -6.599 5.450 1.00 92.56 123 ILE A C 1
ATOM 997 O O . ILE A 1 123 ? -15.838 -7.370 4.646 1.00 92.56 123 ILE A O 1
ATOM 1001 N N . GLU A 1 124 ? -17.560 -6.841 5.977 1.00 93.12 124 GLU A N 1
ATOM 1002 C CA . GLU A 1 124 ? -18.317 -8.078 5.716 1.00 93.12 124 GLU A CA 1
ATOM 1003 C C . GLU A 1 124 ? -18.761 -8.211 4.252 1.00 93.12 124 GLU A C 1
ATOM 1005 O O . GLU A 1 124 ? -18.837 -9.307 3.704 1.00 93.12 124 GLU A O 1
ATOM 1010 N N . SER A 1 125 ? -19.021 -7.082 3.590 1.00 93.56 125 SER A N 1
ATOM 1011 C CA . SER A 1 125 ? -19.501 -7.035 2.202 1.00 93.56 125 SER A CA 1
ATOM 1012 C C . SER A 1 125 ? -18.385 -7.114 1.151 1.00 93.56 125 SER A C 1
ATOM 1014 O O . SER A 1 125 ? -18.631 -6.862 -0.032 1.00 93.56 125 SER A O 1
ATOM 1016 N N . ALA A 1 126 ? -17.155 -7.464 1.543 1.00 95.75 126 ALA A N 1
ATOM 1017 C CA . ALA A 1 126 ? -16.022 -7.558 0.631 1.00 95.75 126 ALA A CA 1
ATOM 1018 C C . ALA A 1 126 ? -16.326 -8.507 -0.543 1.00 95.75 126 ALA A C 1
ATOM 1020 O O . ALA A 1 126 ? -16.600 -9.692 -0.374 1.00 95.75 126 ALA A O 1
ATOM 1021 N N . GLY A 1 127 ? -16.290 -7.967 -1.763 1.00 94.75 127 GLY A N 1
ATOM 1022 C CA . GLY A 1 127 ? -16.557 -8.728 -2.976 1.00 94.75 127 GLY A CA 1
ATOM 1023 C C . GLY A 1 127 ? -18.037 -9.030 -3.186 1.00 94.75 127 GLY A C 1
ATOM 1024 O O . GLY A 1 127 ? -18.353 -10.020 -3.835 1.00 94.75 127 GLY A O 1
ATOM 1025 N N . SER A 1 128 ? -18.941 -8.196 -2.672 1.00 94.12 128 SER A N 1
ATOM 1026 C CA . SER A 1 128 ? -20.387 -8.289 -2.905 1.00 94.12 128 SER A CA 1
ATOM 1027 C C . SER A 1 128 ? -20.931 -7.024 -3.571 1.00 94.12 128 SER A C 1
ATOM 1029 O O . SER A 1 128 ? -20.368 -5.942 -3.428 1.00 94.12 128 SER A O 1
ATOM 1031 N N . TYR A 1 129 ? -22.028 -7.156 -4.321 1.00 91.56 129 TYR A N 1
ATOM 1032 C CA . TYR A 1 129 ? -22.766 -5.998 -4.830 1.00 91.56 129 TYR A CA 1
ATOM 1033 C C . TYR A 1 129 ? -23.687 -5.473 -3.730 1.00 91.56 129 TYR A C 1
ATOM 1035 O O . TYR A 1 129 ? -24.324 -6.265 -3.038 1.00 91.56 129 TYR A O 1
ATOM 1043 N N . ARG A 1 130 ? -23.769 -4.149 -3.582 1.00 86.31 130 ARG A N 1
ATOM 1044 C CA . ARG A 1 130 ? -24.804 -3.520 -2.758 1.00 86.31 130 ARG A CA 1
ATOM 1045 C C . ARG A 1 130 ? -26.096 -3.519 -3.577 1.00 86.31 130 ARG A C 1
ATOM 1047 O O . ARG A 1 130 ? -26.100 -2.979 -4.682 1.00 86.31 130 ARG A O 1
ATOM 1054 N N . THR A 1 131 ? -27.127 -4.188 -3.077 1.00 76.62 131 THR A N 1
ATOM 105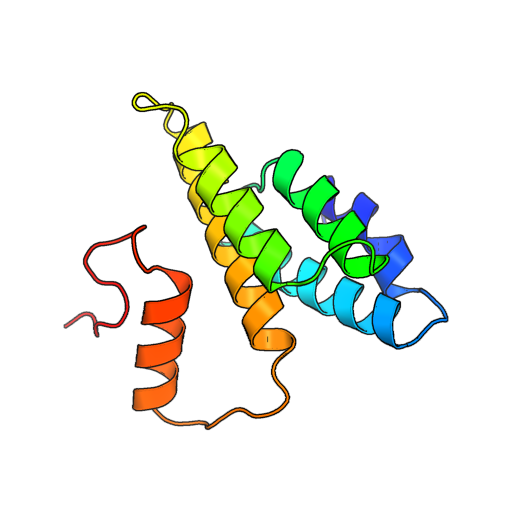5 C CA . THR A 1 131 ? -28.491 -4.190 -3.634 1.00 76.62 131 THR A CA 1
ATOM 1056 C C . THR A 1 131 ? -29.376 -3.233 -2.869 1.00 76.62 131 THR A C 1
ATOM 1058 O O . THR A 1 131 ? -29.211 -3.201 -1.629 1.00 76.62 131 THR A O 1
#

Sequence (131 aa):
MTDMKPWGFELEPYIREAEPERARRGRDWSTAIGLQAVDGLSPSTYLIDTAKQHIEGLITIDQVRKRIDSYYERKQDRTQEELESKEADVVSSRIAMILGETAFTFSPSAWKRIHGRLFEGLIESAGSYRT

pLDDT: mean 91.92, std 9.02, range [40.38, 98.44]